Protein AF-A0A414BHZ6-F1 (afdb_monomer_lite)

Secondary structure (DSSP, 8-state):
-HHHHHHHHTTSTTHHHHHTS-HHHHHHHHHHHHHHHHHS--------HHHHHHHHHSPPPSSS--HHHHHHHHHHH----PPPPP--

Radius of gyration: 31.5 Å; chains: 1; bounding box: 58×47×75 Å

Sequence (88 aa):
MVALSNRLASKVPHWHELEKLSKEDKIEVIALLSMSITNAEEIKAPADRTTEMIERCCGSWVGEQSAEDIIANINESKKSKSEPVKFG

pLDDT: mean 77.42, std 12.93, range [52.25, 97.12]

Structure (mmCIF, N/CA/C/O backbone):
data_AF-A0A414BHZ6-F1
#
_entry.id   AF-A0A414BHZ6-F1
#
loop_
_atom_site.group_PDB
_atom_site.id
_atom_site.type_symbol
_atom_site.label_atom_id
_atom_site.label_alt_id
_atom_site.label_comp_id
_atom_site.label_asym_id
_atom_site.label_entity_id
_atom_site.label_seq_id
_atom_site.pdbx_PDB_ins_code
_atom_site.Cartn_x
_atom_site.Cartn_y
_atom_site.Cartn_z
_atom_site.occupancy
_atom_site.B_iso_or_equiv
_atom_site.auth_seq_id
_atom_site.auth_comp_id
_atom_site.auth_asym_id
_atom_site.auth_atom_id
_atom_site.pdbx_PDB_model_num
ATOM 1 N N . MET A 1 1 ? -13.435 17.406 18.982 1.00 63.25 1 MET A N 1
ATOM 2 C CA . MET A 1 1 ? -13.653 15.940 18.922 1.00 63.25 1 MET A CA 1
ATOM 3 C C . MET A 1 1 ? -14.756 15.551 17.943 1.00 63.25 1 MET A C 1
ATOM 5 O O . MET A 1 1 ? -14.457 14.822 17.010 1.00 63.25 1 MET A O 1
ATOM 9 N N . VAL A 1 2 ? -15.978 16.084 18.071 1.00 72.50 2 VAL A N 1
ATOM 10 C CA . VAL A 1 2 ? -17.133 15.730 17.210 1.00 72.50 2 VAL A CA 1
ATOM 11 C C . VAL A 1 2 ? -16.854 15.899 15.708 1.00 72.50 2 VAL A C 1
ATOM 13 O O . VAL A 1 2 ? -17.100 14.987 14.927 1.00 72.50 2 VAL A O 1
ATOM 16 N N . ALA A 1 3 ? -16.241 17.015 15.301 1.00 78.44 3 ALA A N 1
ATOM 17 C CA . ALA A 1 3 ? -15.901 17.257 13.895 1.00 78.44 3 ALA A CA 1
ATOM 18 C C . ALA A 1 3 ? -14.912 16.229 13.307 1.00 78.44 3 ALA A C 1
ATOM 20 O O . ALA A 1 3 ? -14.960 15.938 12.115 1.00 78.44 3 ALA A O 1
ATOM 21 N N . LEU A 1 4 ? -14.020 15.672 14.133 1.00 79.06 4 LEU A N 1
ATOM 22 C CA . LEU A 1 4 ? -13.046 14.669 13.699 1.00 79.06 4 LEU A CA 1
ATOM 23 C C . LEU A 1 4 ? -13.707 13.290 13.562 1.00 79.06 4 LEU A C 1
ATOM 25 O O . LEU A 1 4 ? -13.500 12.619 12.556 1.00 79.06 4 LEU A O 1
ATOM 29 N N . SER A 1 5 ? -14.559 12.920 14.526 1.00 81.69 5 SER A N 1
ATOM 30 C CA . SER A 1 5 ? -15.333 11.670 14.482 1.00 81.69 5 SER A CA 1
ATOM 31 C C . SER A 1 5 ? -16.275 11.643 13.270 1.00 81.69 5 SER A C 1
ATOM 33 O O . SER A 1 5 ? -16.275 10.677 12.515 1.00 81.69 5 SER A O 1
ATOM 35 N N . ASN A 1 6 ? -16.962 12.754 12.969 1.00 85.81 6 ASN A N 1
ATOM 36 C CA . ASN A 1 6 ? -17.828 12.860 11.785 1.00 85.81 6 ASN A CA 1
ATOM 37 C C . ASN A 1 6 ? -17.060 12.698 10.463 1.00 85.81 6 ASN A C 1
ATOM 39 O O . ASN A 1 6 ? -17.545 12.064 9.526 1.00 85.81 6 ASN A O 1
ATOM 43 N N . ARG A 1 7 ? -15.844 13.25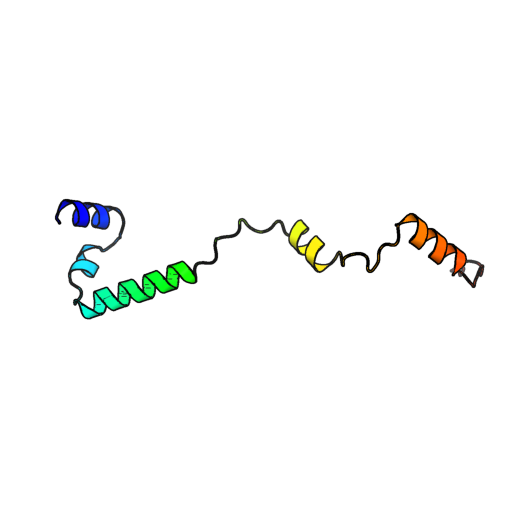3 10.374 1.00 88.31 7 ARG A N 1
ATOM 44 C CA . ARG A 1 7 ? -14.984 13.077 9.193 1.00 88.31 7 ARG A CA 1
ATOM 45 C C . ARG A 1 7 ? -14.582 11.616 9.010 1.00 88.31 7 ARG A C 1
ATOM 47 O O . ARG A 1 7 ? -14.632 11.127 7.884 1.00 88.31 7 ARG A O 1
ATOM 54 N N . LEU A 1 8 ? -14.217 10.929 10.088 1.00 85.56 8 LEU A N 1
ATOM 55 C CA . LEU A 1 8 ? -13.815 9.522 10.045 1.00 85.56 8 LEU A CA 1
ATOM 56 C C . LEU A 1 8 ? -15.000 8.609 9.710 1.00 85.56 8 LEU A C 1
ATOM 58 O O . LEU A 1 8 ? -14.871 7.775 8.820 1.00 85.56 8 LEU A O 1
ATOM 62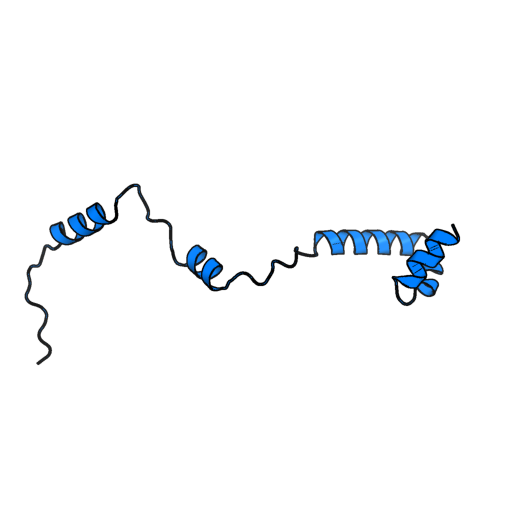 N N . ALA A 1 9 ? -16.177 8.865 10.283 1.00 87.44 9 ALA A N 1
ATOM 63 C CA . ALA A 1 9 ? -17.412 8.156 9.945 1.00 87.44 9 ALA A CA 1
ATOM 64 C C . ALA A 1 9 ? -17.777 8.247 8.452 1.00 87.44 9 ALA A C 1
ATOM 66 O O . ALA A 1 9 ? -18.301 7.294 7.885 1.00 87.44 9 ALA A O 1
ATOM 67 N N . SER A 1 10 ? -17.465 9.368 7.789 1.00 92.69 10 SER A N 1
ATOM 68 C CA . SER A 1 10 ? -17.722 9.539 6.348 1.00 92.69 10 SER A CA 1
ATOM 69 C C . SER A 1 10 ? -16.743 8.797 5.426 1.00 92.69 10 SER A C 1
ATOM 71 O O . SER A 1 10 ? -16.989 8.696 4.225 1.00 92.69 10 SER A O 1
ATOM 73 N N . LYS A 1 11 ? -15.604 8.335 5.956 1.00 90.62 11 LYS A N 1
ATOM 74 C CA . LYS A 1 11 ? -14.495 7.757 5.175 1.00 90.62 11 LYS A CA 1
ATOM 75 C C . LYS A 1 11 ? -14.217 6.299 5.508 1.00 90.62 11 LYS A C 1
ATOM 77 O O . LYS A 1 11 ? -13.692 5.586 4.661 1.00 90.62 11 LYS A O 1
ATOM 82 N N . VAL A 1 12 ? -14.549 5.875 6.722 1.00 88.38 12 VAL A N 1
ATOM 83 C CA . VAL A 1 12 ? -14.263 4.542 7.239 1.00 88.38 12 VAL A CA 1
ATOM 84 C C . VAL A 1 12 ? -15.594 3.825 7.458 1.00 88.38 12 VAL A C 1
ATOM 86 O O . VAL A 1 12 ? -16.344 4.201 8.366 1.00 88.38 12 VAL A O 1
ATOM 89 N N . PRO A 1 13 ? -15.919 2.809 6.640 1.00 90.56 13 PRO A N 1
ATOM 90 C CA . PRO A 1 13 ? -17.045 1.927 6.912 1.00 90.56 13 PRO A CA 1
ATOM 91 C C . PRO A 1 13 ? -16.954 1.376 8.338 1.00 90.56 13 PRO A C 1
ATOM 93 O O . PRO A 1 13 ? -15.859 1.113 8.828 1.00 90.56 13 PRO A O 1
ATOM 96 N N . HIS A 1 14 ? -18.093 1.207 9.009 1.00 89.12 14 HIS A N 1
ATOM 97 C CA . HIS A 1 14 ? -18.141 0.649 10.367 1.00 89.12 14 HIS A CA 1
ATOM 98 C C . HIS A 1 14 ? -17.352 1.448 11.430 1.00 89.12 14 HIS A C 1
ATOM 100 O O . HIS A 1 14 ? -16.985 0.905 12.468 1.00 89.12 14 HIS A O 1
ATOM 106 N N . TRP A 1 15 ? -17.132 2.759 11.237 1.00 89.56 15 TRP A N 1
ATOM 107 C CA . TRP A 1 15 ? -16.421 3.625 12.199 1.00 89.56 15 TRP A CA 1
ATOM 108 C C . TRP A 1 15 ? -16.905 3.486 13.655 1.00 89.56 15 TRP A C 1
ATOM 110 O O . TRP A 1 15 ? -16.099 3.456 14.582 1.00 89.56 15 TRP A O 1
ATOM 120 N N . HIS A 1 16 ? -18.215 3.341 13.866 1.00 87.62 16 HIS A N 1
ATOM 121 C CA . HIS A 1 16 ? -18.794 3.173 15.204 1.00 87.62 16 HIS A CA 1
ATOM 122 C C . HIS A 1 16 ? -18.392 1.866 15.903 1.00 87.62 16 HIS A C 1
ATOM 124 O O . HIS A 1 16 ? -18.501 1.774 17.123 1.00 87.62 16 HIS A O 1
ATOM 130 N N . GLU A 1 17 ? -17.951 0.849 15.165 1.00 90.56 17 GLU A N 1
ATOM 131 C CA . GLU A 1 17 ? -17.410 -0.389 15.734 1.00 90.56 17 GLU A CA 1
ATOM 132 C C . GLU A 1 17 ? -15.969 -0.162 16.208 1.00 90.56 17 GLU A C 1
ATOM 134 O O . GLU A 1 17 ? -15.636 -0.503 17.341 1.00 90.56 17 GLU A O 1
ATOM 139 N N . LEU A 1 18 ? -15.156 0.541 15.410 1.00 89.31 18 LEU A N 1
ATOM 140 C CA . LEU A 1 18 ? -13.798 0.958 15.785 1.00 89.31 18 LEU A CA 1
ATOM 141 C C . LEU A 1 18 ? -13.793 1.905 16.996 1.00 89.31 18 LEU A C 1
ATOM 143 O O . LEU A 1 18 ? -12.901 1.848 17.842 1.00 89.31 18 LEU A O 1
ATOM 147 N N . GLU A 1 19 ? -14.806 2.765 17.120 1.00 89.75 19 GLU A N 1
ATOM 148 C CA . GLU A 1 19 ? -14.950 3.682 18.255 1.00 89.75 19 GLU A CA 1
ATOM 149 C C . GLU A 1 19 ? -15.187 2.939 19.582 1.00 89.75 19 GLU A C 1
ATOM 151 O O . GLU A 1 19 ? -14.731 3.406 20.629 1.00 89.75 19 GLU A O 1
ATOM 156 N N . LYS A 1 20 ? -15.824 1.761 19.540 1.00 93.81 20 LYS A N 1
ATOM 157 C CA . LYS A 1 20 ? -16.125 0.926 20.717 1.00 93.81 20 LYS A CA 1
ATOM 158 C C . LYS A 1 20 ? -14.955 0.062 21.186 1.00 93.81 20 LYS A C 1
ATOM 160 O O . LYS A 1 20 ? -15.038 -0.502 22.273 1.00 93.81 20 LYS A O 1
ATOM 165 N N . LEU A 1 21 ? -13.887 -0.041 20.396 1.00 94.50 21 LEU A N 1
ATOM 166 C CA . LEU A 1 21 ? -12.699 -0.809 20.759 1.00 94.50 21 LEU A CA 1
ATOM 167 C C . LEU A 1 21 ? -12.028 -0.274 22.031 1.00 94.50 21 LEU A C 1
ATOM 169 O O . LEU A 1 21 ? -12.093 0.929 22.337 1.00 94.50 21 LEU A O 1
ATOM 173 N N . SER A 1 22 ? -11.341 -1.177 22.735 1.00 97.12 22 SER A N 1
ATOM 174 C CA . SER A 1 22 ? -10.492 -0.824 23.872 1.00 97.12 22 SER A CA 1
ATOM 175 C C . SER A 1 22 ? -9.343 0.094 23.435 1.00 97.12 22 SER A C 1
ATOM 177 O O . SER A 1 22 ? -9.082 0.297 22.244 1.00 97.12 22 SER A O 1
ATOM 179 N N . LYS A 1 23 ? -8.656 0.709 24.401 1.00 94.94 23 LYS A N 1
ATOM 180 C CA . LYS A 1 23 ? -7.509 1.570 24.089 1.00 94.94 23 LYS A CA 1
ATOM 181 C C . LYS A 1 23 ? -6.376 0.747 23.473 1.00 94.94 23 LYS A C 1
ATOM 183 O O . LYS A 1 23 ? -5.727 1.217 22.543 1.00 94.94 23 LYS A O 1
ATOM 188 N N . GLU A 1 24 ? -6.176 -0.459 23.982 1.00 96.56 24 GLU A N 1
ATOM 189 C CA . GLU A 1 24 ? -5.162 -1.417 23.563 1.00 96.56 24 GLU A CA 1
ATOM 190 C C . GLU A 1 24 ? -5.406 -1.864 22.116 1.00 96.56 24 GLU A C 1
ATOM 192 O O . GLU A 1 24 ? -4.521 -1.696 21.278 1.00 96.56 24 GLU A O 1
ATOM 197 N N . ASP A 1 25 ? -6.631 -2.278 21.784 1.00 96.00 25 ASP A N 1
ATOM 198 C CA . ASP A 1 25 ? -6.986 -2.690 20.416 1.00 96.00 25 ASP A CA 1
ATOM 199 C C . ASP A 1 25 ? -6.845 -1.527 19.423 1.00 96.00 25 ASP A C 1
ATOM 201 O O . ASP A 1 25 ? -6.393 -1.702 18.294 1.00 96.00 25 ASP A O 1
ATOM 205 N N . LYS A 1 26 ? -7.190 -0.297 19.834 1.00 94.25 26 LYS A N 1
ATOM 206 C CA . LYS A 1 26 ? -6.996 0.897 18.992 1.00 94.25 26 LYS A CA 1
ATOM 207 C C . LYS A 1 26 ? -5.521 1.148 18.690 1.00 94.25 26 LYS A C 1
ATOM 209 O O . LYS A 1 26 ? -5.199 1.561 17.578 1.00 94.25 26 LYS A O 1
ATOM 214 N N . ILE A 1 27 ? -4.631 0.916 19.656 1.00 96.12 27 ILE A N 1
ATOM 215 C CA . ILE A 1 27 ? -3.181 1.041 19.459 1.00 96.12 27 ILE A CA 1
ATOM 216 C C . ILE A 1 27 ? -2.682 -0.047 18.502 1.00 96.12 27 ILE A C 1
ATOM 218 O O . ILE A 1 27 ? -1.907 0.258 17.596 1.00 96.12 27 ILE A O 1
ATOM 222 N N . GLU A 1 28 ? -3.157 -1.283 18.653 1.00 96.44 28 GLU A N 1
ATOM 223 C CA . GLU A 1 28 ? -2.807 -2.389 17.758 1.00 96.44 28 GLU A CA 1
ATOM 224 C C . GLU A 1 28 ? -3.264 -2.122 16.318 1.00 96.44 28 GLU A C 1
ATOM 226 O O . GLU A 1 28 ? -2.469 -2.236 15.385 1.00 96.44 28 GLU A O 1
ATOM 231 N N . VAL A 1 29 ? -4.499 -1.649 16.126 1.00 93.75 29 VAL A N 1
ATOM 232 C CA . VAL A 1 29 ? -5.017 -1.249 14.809 1.00 93.75 29 VAL A CA 1
ATOM 233 C C . VAL A 1 29 ? -4.156 -0.148 14.183 1.00 93.75 29 VAL A C 1
ATOM 235 O O . VAL A 1 29 ? -3.849 -0.219 12.994 1.00 93.75 29 VAL A O 1
ATOM 238 N N . ILE A 1 30 ? -3.713 0.849 14.957 1.00 93.94 30 ILE A N 1
ATOM 239 C CA . ILE A 1 30 ? -2.803 1.896 14.460 1.00 93.94 30 ILE A CA 1
ATOM 240 C C . ILE A 1 30 ? -1.465 1.298 14.008 1.00 93.94 30 ILE A C 1
ATOM 242 O O . ILE A 1 30 ? -0.963 1.672 12.944 1.00 93.94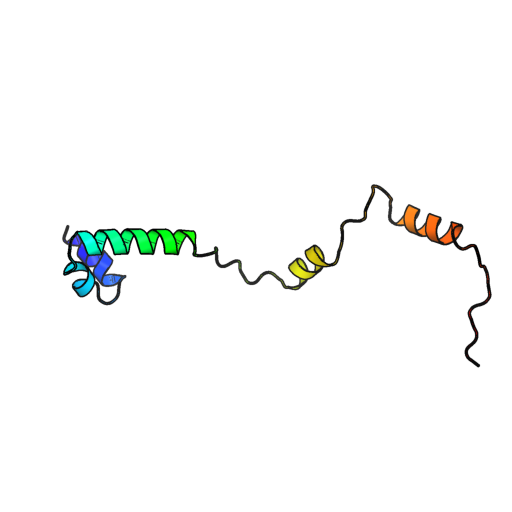 30 ILE A O 1
ATOM 246 N N . ALA A 1 31 ? -0.888 0.375 14.781 1.00 95.00 31 ALA A N 1
ATOM 247 C CA . ALA A 1 31 ? 0.374 -0.275 14.435 1.00 95.00 31 ALA A CA 1
ATOM 248 C C . ALA A 1 31 ? 0.242 -1.101 13.148 1.00 95.00 31 ALA A C 1
ATOM 250 O O . ALA A 1 31 ? 1.037 -0.930 12.223 1.00 95.00 31 ALA A O 1
ATOM 251 N N . LEU A 1 32 ? -0.809 -1.917 13.048 1.00 93.75 32 LEU A N 1
ATOM 252 C CA . LEU A 1 32 ? -1.092 -2.741 11.873 1.00 93.75 32 LEU A CA 1
ATOM 253 C C . LEU A 1 32 ? -1.346 -1.890 10.624 1.00 93.75 32 LEU A C 1
ATOM 255 O O . LEU A 1 32 ? -0.799 -2.184 9.564 1.00 93.75 32 LEU A O 1
ATOM 259 N N . LEU A 1 33 ? -2.114 -0.801 10.741 1.00 91.19 33 LEU A N 1
ATOM 260 C CA . LEU A 1 33 ? -2.327 0.140 9.637 1.00 91.19 33 LEU A CA 1
ATOM 261 C C . LEU A 1 33 ? -1.024 0.825 9.215 1.00 91.19 33 LEU A C 1
ATOM 263 O O . LEU A 1 33 ? -0.770 0.960 8.022 1.00 91.19 33 LEU A O 1
ATOM 267 N N . SER A 1 34 ? -0.177 1.216 10.170 1.00 92.12 34 SER A N 1
ATOM 268 C CA . SER A 1 34 ? 1.124 1.830 9.873 1.00 92.12 34 SER A CA 1
ATOM 269 C C . SER A 1 34 ? 2.028 0.861 9.111 1.00 92.12 34 SER A C 1
ATOM 271 O O . SER A 1 34 ? 2.602 1.233 8.091 1.00 92.12 34 SER A O 1
ATOM 273 N N . MET A 1 35 ? 2.084 -0.402 9.547 1.00 88.00 35 MET A N 1
ATOM 274 C CA . MET A 1 35 ? 2.810 -1.463 8.843 1.00 88.00 35 MET A CA 1
ATOM 275 C C . MET A 1 35 ? 2.215 -1.745 7.460 1.00 88.00 35 MET A C 1
ATOM 277 O O . MET A 1 35 ? 2.941 -1.974 6.497 1.00 88.00 35 MET A O 1
ATOM 281 N N . SER A 1 36 ? 0.888 -1.710 7.334 1.00 86.56 36 SER A N 1
ATOM 282 C CA . SER A 1 36 ? 0.219 -1.884 6.046 1.00 86.56 36 SER A CA 1
ATOM 283 C C . SER A 1 36 ? 0.543 -0.755 5.073 1.00 86.56 36 SER A C 1
ATOM 285 O O . SER A 1 36 ? 0.598 -1.017 3.881 1.00 86.56 36 SER A O 1
ATOM 287 N N . ILE A 1 37 ? 0.755 0.477 5.546 1.00 87.12 37 ILE A N 1
ATOM 288 C CA . ILE A 1 37 ? 1.165 1.604 4.697 1.00 87.12 37 ILE A CA 1
ATOM 289 C C . ILE A 1 37 ? 2.619 1.437 4.251 1.00 87.12 37 ILE A C 1
ATOM 291 O O . ILE A 1 37 ? 2.923 1.687 3.093 1.00 87.12 37 ILE A O 1
ATOM 295 N N . THR A 1 38 ? 3.514 0.981 5.132 1.00 78.25 38 THR A N 1
ATOM 296 C CA . THR A 1 38 ? 4.917 0.733 4.754 1.00 78.25 38 THR A CA 1
ATOM 297 C C . THR A 1 38 ? 5.076 -0.459 3.814 1.00 78.25 38 THR A C 1
ATOM 299 O O . THR A 1 38 ? 6.003 -0.479 3.012 1.00 78.25 38 THR A O 1
ATOM 302 N N . ASN A 1 39 ? 4.178 -1.443 3.912 1.00 72.69 39 ASN A N 1
ATOM 303 C CA . ASN A 1 39 ? 4.162 -2.638 3.065 1.00 72.69 39 ASN A CA 1
ATOM 304 C C . ASN A 1 39 ? 3.269 -2.486 1.831 1.00 72.69 39 ASN A C 1
ATOM 306 O O . ASN A 1 39 ? 3.265 -3.364 0.970 1.00 72.69 39 ASN A O 1
ATOM 310 N N . ALA A 1 40 ? 2.491 -1.406 1.750 1.00 72.06 40 ALA A N 1
ATOM 311 C CA . ALA A 1 40 ? 1.850 -1.015 0.5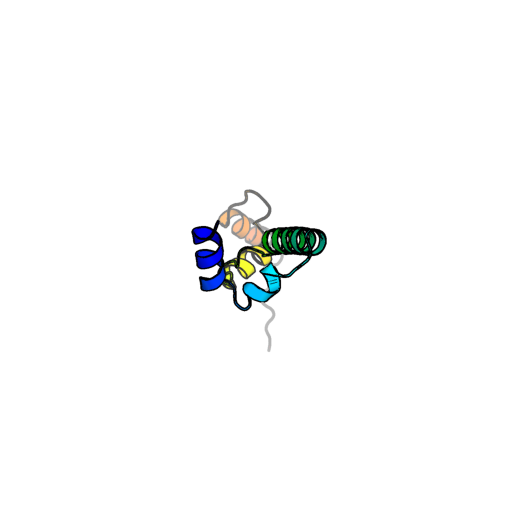15 1.00 72.06 40 ALA A CA 1
ATOM 312 C C . ALA A 1 40 ? 2.973 -0.544 -0.403 1.00 72.06 40 ALA A C 1
ATOM 314 O O . ALA A 1 40 ? 3.371 0.620 -0.366 1.00 72.06 40 ALA A O 1
ATOM 315 N N . GLU A 1 41 ? 3.525 -1.475 -1.186 1.00 63.97 41 GLU A N 1
ATOM 316 C CA . GLU A 1 41 ? 4.308 -1.117 -2.359 1.00 63.97 41 GLU A CA 1
ATOM 317 C C . GLU A 1 41 ? 3.525 -0.018 -3.075 1.00 63.97 41 GLU A C 1
ATOM 319 O O . GLU A 1 41 ? 2.319 -0.174 -3.315 1.00 63.97 41 GLU A O 1
ATOM 324 N N . GLU A 1 42 ? 4.177 1.119 -3.356 1.00 60.03 42 GLU A N 1
ATOM 325 C CA . GLU A 1 42 ? 3.625 2.068 -4.314 1.00 60.03 42 GLU A CA 1
ATOM 326 C C . GLU A 1 42 ? 3.144 1.223 -5.481 1.00 60.03 42 GLU A C 1
ATOM 328 O O . GLU A 1 42 ? 3.930 0.440 -6.024 1.00 60.03 42 GLU A O 1
ATOM 333 N N . ILE A 1 43 ? 1.851 1.307 -5.803 1.00 54.56 43 ILE A N 1
ATOM 334 C CA . ILE A 1 43 ? 1.313 0.667 -6.993 1.00 54.56 43 ILE A CA 1
ATOM 335 C C . ILE A 1 43 ? 2.076 1.323 -8.138 1.00 54.56 43 ILE A C 1
ATOM 337 O O . ILE A 1 43 ? 1.683 2.375 -8.642 1.00 54.56 43 ILE A O 1
ATOM 341 N N . LYS A 1 44 ? 3.220 0.743 -8.506 1.00 54.03 44 LYS A N 1
ATOM 342 C CA . LYS A 1 44 ? 3.932 1.102 -9.710 1.00 54.03 44 LYS A CA 1
ATOM 343 C C . LYS A 1 44 ? 2.897 0.842 -10.783 1.00 54.03 44 LYS A C 1
ATOM 345 O O . LYS A 1 44 ? 2.410 -0.285 -10.907 1.00 54.03 44 LYS A O 1
ATOM 350 N N . ALA A 1 45 ? 2.496 1.905 -11.486 1.00 56.56 45 ALA A N 1
ATOM 351 C CA . ALA A 1 45 ? 1.738 1.765 -12.720 1.00 56.56 45 ALA A CA 1
ATOM 352 C C . ALA A 1 45 ? 2.365 0.590 -13.478 1.00 56.56 45 ALA A C 1
ATOM 354 O O . ALA A 1 45 ? 3.601 0.549 -13.508 1.00 56.56 45 ALA A O 1
ATOM 355 N N . PRO A 1 46 ? 1.565 -0.390 -13.946 1.00 52.25 46 PRO A N 1
ATOM 356 C CA . PRO A 1 46 ? 2.077 -1.666 -14.429 1.00 52.25 46 PRO A CA 1
ATOM 357 C C . PRO A 1 46 ? 3.271 -1.373 -15.319 1.00 52.25 46 PRO A C 1
ATOM 359 O O . PRO A 1 46 ? 3.111 -0.687 -16.331 1.00 52.25 46 PRO A O 1
ATOM 362 N N . ALA A 1 47 ? 4.463 -1.761 -14.849 1.00 58.56 47 ALA A N 1
ATOM 363 C CA . ALA A 1 47 ? 5.693 -1.442 -15.545 1.00 58.56 47 ALA A CA 1
ATOM 364 C C . ALA A 1 47 ? 5.497 -1.923 -16.979 1.00 58.56 47 ALA A C 1
ATOM 366 O O . ALA A 1 47 ? 5.042 -3.054 -17.184 1.00 58.56 47 ALA A O 1
ATOM 367 N N . ASP A 1 48 ? 5.729 -1.041 -17.954 1.00 69.12 48 ASP A N 1
ATOM 368 C CA . ASP A 1 48 ? 5.716 -1.441 -19.351 1.00 69.12 48 ASP A CA 1
ATOM 369 C C . ASP A 1 48 ? 6.625 -2.667 -19.444 1.00 69.12 48 ASP A C 1
ATOM 371 O O . ASP A 1 48 ? 7.826 -2.589 -19.173 1.00 69.12 48 ASP A O 1
ATOM 375 N N . ARG A 1 49 ? 6.024 -3.827 -19.731 1.00 68.69 49 ARG A N 1
ATOM 376 C CA . ARG A 1 49 ? 6.733 -5.109 -19.788 1.00 68.69 49 ARG A CA 1
ATOM 377 C C . ARG A 1 49 ? 7.904 -5.035 -20.765 1.00 68.69 49 ARG A C 1
ATOM 379 O O . ARG A 1 49 ? 8.858 -5.792 -20.623 1.00 68.69 49 ARG A O 1
ATOM 386 N N . THR A 1 50 ? 7.841 -4.109 -21.722 1.00 65.88 50 THR A N 1
ATOM 387 C CA . THR A 1 50 ? 8.929 -3.773 -22.637 1.00 65.88 50 THR A CA 1
ATOM 388 C C . THR A 1 50 ? 10.13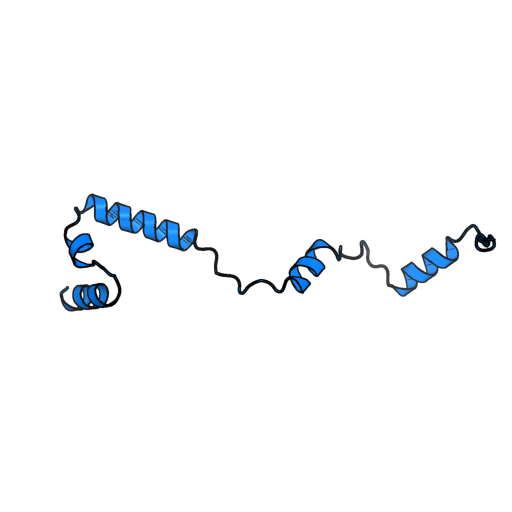8 -3.224 -21.884 1.00 65.88 50 THR A C 1
ATOM 390 O O . THR A 1 50 ? 11.243 -3.710 -22.092 1.00 65.88 50 THR A O 1
ATOM 393 N N . THR A 1 51 ? 9.947 -2.274 -20.969 1.00 66.44 51 THR A N 1
ATOM 394 C CA . THR A 1 51 ? 11.021 -1.680 -20.159 1.00 66.44 51 THR A CA 1
ATOM 395 C C . THR A 1 51 ? 11.646 -2.709 -19.220 1.00 66.44 51 THR A C 1
ATOM 397 O O . THR A 1 51 ? 12.866 -2.815 -19.153 1.00 66.44 51 THR A O 1
ATOM 400 N N . GLU A 1 52 ? 10.826 -3.541 -18.571 1.00 67.94 52 GLU A N 1
ATOM 401 C CA . GLU A 1 52 ? 11.303 -4.630 -17.702 1.00 67.94 52 GLU A CA 1
ATOM 402 C C . GLU A 1 52 ? 12.094 -5.691 -18.493 1.00 67.94 52 GLU A C 1
ATOM 404 O O . GLU A 1 52 ? 13.113 -6.200 -18.023 1.00 67.94 52 GLU A O 1
ATOM 409 N N . MET A 1 53 ? 11.651 -6.017 -19.713 1.00 70.25 53 MET A N 1
ATOM 410 C CA . MET A 1 53 ? 12.367 -6.923 -20.613 1.00 70.25 53 MET A CA 1
ATOM 411 C C . MET A 1 53 ? 13.690 -6.316 -21.092 1.00 70.25 53 MET A C 1
ATOM 413 O O . MET A 1 53 ? 14.693 -7.023 -21.124 1.00 70.25 53 MET A O 1
ATOM 417 N N . ILE A 1 54 ? 13.716 -5.027 -21.443 1.00 67.94 54 ILE A N 1
ATOM 418 C CA . ILE A 1 54 ? 14.943 -4.330 -21.852 1.00 67.94 54 ILE A CA 1
ATOM 419 C C . ILE A 1 54 ? 15.954 -4.346 -20.704 1.00 67.94 54 ILE A C 1
ATOM 421 O O . ILE A 1 54 ? 17.084 -4.765 -20.912 1.00 67.94 54 ILE A O 1
ATOM 425 N N . GLU A 1 55 ? 15.560 -3.997 -19.480 1.00 66.12 55 GLU A N 1
ATOM 426 C CA . GLU A 1 55 ? 16.479 -4.019 -18.332 1.00 66.12 55 GLU A CA 1
ATOM 427 C C . GLU A 1 55 ? 17.002 -5.426 -18.002 1.00 66.12 55 GLU A C 1
ATOM 429 O O . GLU A 1 55 ? 18.163 -5.585 -17.627 1.00 66.12 55 GLU A O 1
ATOM 434 N N . ARG A 1 56 ? 16.167 -6.466 -18.142 1.00 65.75 56 ARG A N 1
ATOM 435 C CA . ARG A 1 56 ? 16.562 -7.853 -17.835 1.00 65.75 56 ARG A CA 1
ATOM 436 C C . ARG A 1 56 ? 17.374 -8.530 -18.932 1.00 65.75 56 ARG A C 1
ATOM 438 O O . ARG A 1 56 ? 18.198 -9.389 -18.624 1.00 65.75 56 ARG A O 1
ATOM 445 N N . CYS A 1 57 ? 17.088 -8.228 -20.195 1.00 62.28 57 CYS A N 1
ATOM 446 C CA . CYS A 1 57 ? 17.607 -8.980 -21.339 1.00 62.28 57 CYS A CA 1
ATOM 447 C C . CYS A 1 57 ? 18.591 -8.178 -22.193 1.00 62.28 57 CYS A C 1
ATOM 449 O O . CYS A 1 57 ? 19.428 -8.784 -22.861 1.00 62.28 57 CYS A O 1
ATOM 451 N N . CYS A 1 58 ? 18.548 -6.845 -22.162 1.00 59.84 58 CYS A N 1
ATOM 452 C CA . CYS A 1 58 ? 19.614 -6.019 -22.714 1.00 59.84 58 CYS A CA 1
ATOM 453 C C . CYS A 1 58 ? 20.669 -5.834 -21.625 1.00 59.84 58 CYS A C 1
ATOM 455 O O . CYS A 1 58 ? 20.712 -4.816 -20.941 1.00 59.84 58 CYS A O 1
ATOM 457 N N . GLY A 1 59 ? 21.523 -6.846 -21.449 1.00 55.41 59 GLY A N 1
ATOM 458 C CA . GLY A 1 59 ? 22.753 -6.657 -20.688 1.00 55.41 59 GLY A CA 1
ATOM 459 C C . GLY A 1 59 ? 23.485 -5.425 -21.225 1.00 55.41 59 GLY A C 1
ATOM 460 O O . GLY A 1 59 ? 23.617 -5.277 -22.442 1.00 55.41 59 GLY A O 1
ATOM 461 N N . SER A 1 60 ? 23.923 -4.528 -20.336 1.00 59.06 60 SER A N 1
ATOM 462 C CA . SER A 1 60 ? 24.836 -3.449 -20.716 1.00 59.06 60 SER A CA 1
ATOM 463 C C . SER A 1 60 ? 25.980 -4.052 -21.516 1.00 59.06 60 SER A C 1
ATOM 465 O O . SER A 1 60 ? 26.587 -5.030 -21.071 1.00 59.06 60 SER A O 1
ATOM 467 N N . TRP A 1 61 ? 26.262 -3.482 -22.688 1.00 61.16 61 TRP A N 1
ATOM 468 C CA . TRP A 1 61 ? 27.468 -3.801 -23.440 1.00 61.16 61 TRP A CA 1
ATOM 469 C C . TRP A 1 61 ? 28.649 -3.760 -22.468 1.00 61.16 61 TRP A C 1
ATOM 471 O O . TRP A 1 61 ? 28.898 -2.749 -21.810 1.00 61.16 61 TRP A O 1
ATOM 481 N N . VAL A 1 62 ? 29.305 -4.904 -22.280 1.00 61.66 62 VAL A N 1
ATOM 482 C CA . VAL A 1 62 ? 30.436 -5.003 -21.362 1.00 61.66 62 VAL A CA 1
ATOM 483 C C . VAL A 1 62 ? 31.622 -4.336 -22.052 1.00 61.66 62 VAL A C 1
ATOM 485 O O . VAL A 1 62 ? 32.242 -4.932 -22.927 1.00 61.66 62 VAL A O 1
ATOM 488 N N . GLY A 1 63 ? 31.920 -3.097 -21.659 1.00 65.06 63 GLY A N 1
ATOM 489 C CA . GLY A 1 63 ? 33.091 -2.342 -22.114 1.00 65.06 63 GLY A CA 1
ATOM 490 C C . GLY A 1 63 ? 32.760 -1.093 -22.936 1.00 65.06 63 GLY A C 1
ATOM 491 O O . GLY A 1 63 ? 31.646 -0.913 -23.411 1.00 65.06 63 GLY A O 1
ATOM 492 N N . GLU A 1 64 ? 33.756 -0.223 -23.107 1.00 75.19 64 GLU A N 1
ATOM 493 C CA . GLU A 1 64 ? 33.657 1.060 -23.832 1.00 75.19 64 GLU A CA 1
ATOM 494 C C . GLU A 1 64 ? 33.716 0.906 -25.366 1.00 75.19 64 GLU A C 1
ATOM 496 O O . GLU A 1 64 ? 33.942 1.876 -26.086 1.00 75.19 64 GLU A O 1
ATOM 501 N N . GLN A 1 65 ? 33.568 -0.316 -25.882 1.00 75.19 65 GLN A N 1
ATOM 502 C CA . GLN A 1 65 ? 33.708 -0.586 -27.311 1.00 75.19 65 GLN A CA 1
ATOM 503 C C . GLN A 1 65 ? 32.510 -0.033 -28.077 1.00 75.19 65 GLN A C 1
ATOM 505 O O . GLN A 1 65 ? 31.358 -0.278 -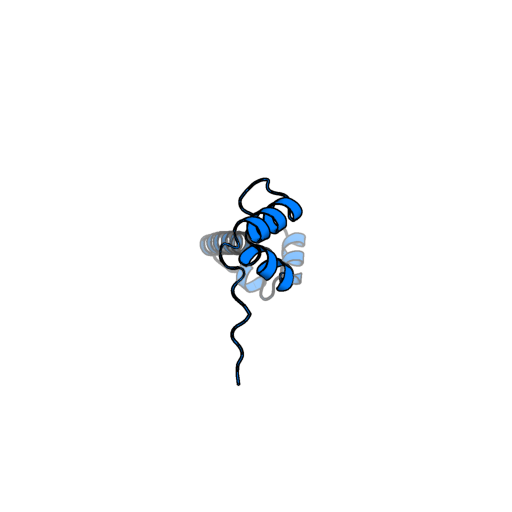27.712 1.00 75.19 65 GLN A O 1
ATOM 510 N N . SER A 1 66 ? 32.782 0.687 -29.164 1.00 80.81 66 SER A N 1
ATOM 511 C CA . SER A 1 66 ? 31.726 1.128 -30.070 1.00 80.81 66 SER A CA 1
ATOM 512 C C . SER A 1 66 ? 31.122 -0.064 -30.821 1.00 80.81 66 SER A C 1
ATOM 514 O O . SER A 1 66 ? 31.742 -1.127 -30.952 1.00 80.81 66 SER A O 1
ATOM 516 N N . ALA A 1 67 ? 29.903 0.099 -31.341 1.00 77.62 67 ALA A N 1
ATOM 517 C CA . ALA A 1 67 ? 29.274 -0.929 -32.170 1.00 77.62 67 ALA A CA 1
ATOM 518 C C . ALA A 1 67 ? 30.135 -1.242 -33.408 1.00 77.62 67 ALA A C 1
ATOM 520 O O . ALA A 1 67 ? 30.244 -2.394 -33.831 1.00 77.62 67 ALA A O 1
ATOM 521 N N . GLU A 1 68 ? 30.790 -0.218 -33.948 1.00 84.38 68 GLU A N 1
ATOM 522 C CA . GLU A 1 68 ? 31.711 -0.285 -35.072 1.00 84.38 68 GLU A CA 1
ATOM 523 C C . GLU A 1 68 ? 32.937 -1.150 -34.746 1.00 84.38 68 GLU A C 1
ATOM 525 O O . GLU A 1 68 ? 33.288 -2.027 -35.539 1.00 84.38 68 GLU A O 1
ATOM 530 N N . ASP A 1 69 ? 33.534 -0.976 -33.562 1.00 82.75 69 ASP A N 1
ATOM 531 C CA . ASP A 1 69 ? 34.700 -1.754 -33.115 1.00 82.75 69 ASP A CA 1
ATOM 532 C C . ASP A 1 69 ? 34.360 -3.236 -32.933 1.00 82.75 69 ASP A C 1
ATOM 534 O O . ASP A 1 69 ? 35.145 -4.121 -33.281 1.00 82.75 69 ASP A O 1
ATOM 538 N N . ILE A 1 70 ? 33.162 -3.525 -32.425 1.00 81.19 70 ILE A N 1
ATOM 539 C CA . ILE A 1 70 ? 32.675 -4.897 -32.251 1.00 81.19 70 ILE A CA 1
ATOM 540 C C . ILE A 1 70 ? 32.498 -5.567 -33.617 1.00 81.19 70 ILE A C 1
ATOM 542 O O . ILE A 1 70 ? 32.945 -6.700 -33.819 1.00 81.19 70 ILE A O 1
ATOM 546 N N . ILE A 1 71 ? 31.894 -4.865 -34.580 1.00 82.19 71 ILE A N 1
ATOM 547 C CA . ILE A 1 71 ? 31.712 -5.362 -35.950 1.00 82.19 71 ILE A CA 1
ATOM 548 C C . ILE A 1 71 ? 33.066 -5.590 -36.634 1.00 82.19 71 ILE A C 1
ATOM 550 O O . ILE A 1 71 ? 33.254 -6.620 -37.292 1.00 82.19 71 ILE A O 1
ATOM 554 N N . ALA A 1 72 ? 34.012 -4.661 -36.475 1.00 83.81 72 ALA A N 1
ATOM 555 C CA . ALA A 1 72 ? 35.361 -4.783 -37.018 1.00 83.81 72 ALA A CA 1
ATOM 556 C C . ALA A 1 72 ? 36.081 -6.010 -36.442 1.00 83.81 72 ALA A C 1
ATOM 558 O O . ALA A 1 72 ? 36.526 -6.870 -37.203 1.00 83.81 72 ALA A O 1
ATOM 559 N N . ASN A 1 73 ? 36.078 -6.167 -35.116 1.00 81.81 73 ASN A N 1
ATOM 560 C CA . ASN A 1 73 ? 36.709 -7.295 -34.435 1.00 81.81 73 ASN A CA 1
ATOM 561 C C . ASN A 1 73 ? 36.085 -8.646 -34.830 1.00 81.81 73 ASN A C 1
ATOM 563 O O . ASN A 1 73 ? 36.803 -9.614 -35.076 1.00 81.81 73 ASN A O 1
ATOM 567 N N . ILE A 1 74 ? 34.756 -8.731 -34.964 1.00 80.44 74 ILE A N 1
ATOM 568 C CA . ILE A 1 74 ? 34.085 -9.945 -35.462 1.00 80.44 74 ILE A CA 1
ATOM 569 C C . ILE A 1 74 ? 34.560 -10.277 -36.879 1.00 80.44 74 ILE A C 1
ATOM 571 O O . ILE A 1 74 ? 34.824 -11.440 -37.183 1.00 80.44 74 ILE A O 1
ATOM 575 N N . ASN A 1 75 ? 34.661 -9.278 -37.758 1.00 79.12 75 ASN A N 1
ATOM 576 C CA . ASN A 1 75 ? 35.102 -9.486 -39.134 1.00 79.12 75 ASN A CA 1
ATOM 577 C C . ASN A 1 75 ? 36.581 -9.881 -39.230 1.00 79.12 75 ASN A C 1
ATOM 579 O O . ASN A 1 75 ? 36.911 -10.742 -40.044 1.00 79.12 75 ASN A O 1
ATOM 583 N N . GLU A 1 76 ? 37.445 -9.319 -38.388 1.00 79.62 76 GLU A N 1
ATOM 584 C CA . GLU A 1 76 ? 38.862 -9.689 -38.294 1.00 79.62 76 GLU A CA 1
ATOM 585 C C . GLU A 1 76 ? 39.059 -11.085 -37.687 1.00 79.62 76 GLU A C 1
ATOM 587 O O . GLU A 1 76 ? 39.881 -11.871 -38.158 1.00 79.62 76 GLU A O 1
ATOM 592 N N . SER A 1 77 ? 38.252 -11.432 -36.682 1.00 69.12 77 SER A N 1
ATOM 593 C CA . SER A 1 77 ? 38.306 -12.713 -35.970 1.00 69.12 77 SER A CA 1
ATOM 594 C C . SER A 1 77 ? 37.733 -13.892 -36.765 1.00 69.12 77 SER A C 1
ATOM 596 O O . SER A 1 77 ? 37.878 -15.045 -36.344 1.00 69.12 77 SER A O 1
ATOM 598 N N . LYS A 1 78 ? 37.112 -13.655 -37.931 1.00 71.69 78 LYS A N 1
ATOM 599 C CA . LYS A 1 78 ? 36.681 -14.707 -38.868 1.00 71.69 78 LYS A CA 1
ATOM 600 C C . LYS A 1 78 ? 37.901 -15.433 -39.451 1.00 71.69 78 LYS A C 1
ATOM 602 O O . LYS A 1 78 ? 38.347 -15.161 -40.562 1.00 71.69 78 LYS A O 1
ATOM 607 N N . LYS A 1 79 ? 38.420 -16.422 -38.716 1.00 60.81 79 LYS A N 1
ATOM 608 C CA . LYS A 1 79 ? 39.528 -17.287 -39.164 1.00 60.81 79 LYS A CA 1
ATOM 609 C C . LYS A 1 79 ? 39.152 -18.254 -40.288 1.00 60.81 79 LYS A C 1
ATOM 611 O O . LYS A 1 79 ? 40.040 -18.772 -40.955 1.00 60.81 79 LYS A O 1
ATOM 616 N N . SER A 1 80 ? 37.867 -18.481 -40.543 1.00 60.59 80 SER A N 1
ATOM 617 C CA . SER A 1 80 ? 37.408 -19.336 -41.636 1.00 60.59 80 SER A CA 1
ATOM 618 C C . SER A 1 80 ? 36.579 -18.534 -42.638 1.00 60.59 80 SER A C 1
ATOM 620 O O . SER A 1 80 ? 35.377 -18.347 -42.469 1.00 60.59 80 SER A O 1
ATOM 622 N N . LYS A 1 81 ? 37.209 -18.139 -43.751 1.00 60.06 81 LYS A N 1
ATOM 623 C CA . LYS A 1 81 ? 36.526 -17.837 -45.027 1.00 60.06 81 LYS A CA 1
ATOM 624 C C . LYS A 1 81 ? 35.981 -19.121 -45.682 1.00 60.06 81 LYS A C 1
ATOM 626 O O . LYS A 1 81 ? 36.026 -19.262 -46.899 1.00 60.06 81 LYS A O 1
ATOM 631 N N . SER A 1 82 ? 35.583 -20.114 -44.889 1.00 65.31 82 SER A N 1
ATOM 632 C CA . SER A 1 82 ? 35.046 -21.363 -45.416 1.00 65.31 82 SER A CA 1
ATOM 633 C C . SER A 1 82 ? 33.715 -21.059 -46.083 1.00 65.31 82 SER A C 1
ATOM 635 O O . SER A 1 82 ? 32.897 -20.337 -45.507 1.00 65.31 82 SER A O 1
ATOM 637 N N . GLU A 1 83 ? 33.518 -21.586 -47.292 1.00 64.56 83 GLU A N 1
ATOM 638 C CA . GLU A 1 83 ? 32.251 -21.437 -47.998 1.00 64.56 83 GLU A CA 1
ATOM 639 C C . GLU A 1 83 ? 31.084 -21.848 -47.085 1.00 64.56 83 GLU A C 1
ATOM 641 O O . GLU A 1 83 ? 31.221 -22.811 -46.320 1.00 64.56 83 GLU A O 1
ATOM 646 N N . PRO A 1 84 ? 29.948 -21.125 -47.132 1.00 73.81 84 PRO A N 1
ATOM 647 C CA . PRO A 1 84 ? 28.754 -21.519 -46.402 1.00 73.81 84 PRO A CA 1
ATOM 648 C C . PRO A 1 84 ? 28.424 -22.983 -46.688 1.00 73.81 84 PRO A C 1
ATOM 650 O O . PRO A 1 84 ? 28.454 -23.414 -47.843 1.00 73.81 84 PRO A O 1
ATOM 653 N N . VAL A 1 85 ? 28.104 -23.744 -45.641 1.00 73.44 85 VAL A N 1
ATOM 654 C CA . VAL A 1 85 ? 27.687 -25.140 -45.787 1.00 73.44 85 VAL A CA 1
ATOM 655 C C . VAL A 1 85 ? 26.476 -25.174 -46.715 1.00 73.44 85 VAL A C 1
ATOM 657 O O . VAL A 1 85 ? 25.441 -24.575 -46.421 1.00 73.44 85 VAL A O 1
ATOM 660 N N . LYS A 1 86 ? 26.619 -25.839 -47.864 1.00 79.56 86 LYS A N 1
ATOM 661 C CA . LYS A 1 86 ? 25.511 -26.012 -48.800 1.00 79.56 86 LYS A CA 1
ATOM 662 C C . LYS A 1 86 ? 24.626 -27.138 -48.291 1.00 79.56 86 LYS A C 1
ATOM 664 O O . LYS A 1 86 ? 25.079 -28.272 -48.171 1.00 79.56 86 LYS A O 1
ATOM 669 N N . PHE A 1 87 ? 23.370 -26.817 -48.016 1.00 72.25 87 PHE A N 1
ATOM 670 C CA . PHE A 1 87 ? 22.329 -27.820 -47.848 1.00 72.25 87 PHE A CA 1
ATOM 671 C C . PHE A 1 87 ? 21.837 -28.188 -49.249 1.00 72.25 87 PHE A C 1
ATOM 673 O O . PHE A 1 87 ? 21.098 -27.424 -49.869 1.00 72.25 87 PHE A O 1
ATOM 680 N N . GLY A 1 88 ? 22.387 -29.283 -49.776 1.00 60.62 88 GLY A N 1
ATOM 681 C CA . GLY A 1 88 ? 21.891 -29.965 -50.971 1.00 60.62 88 GLY A CA 1
ATOM 682 C C . GLY A 1 88 ? 20.854 -31.015 -50.611 1.00 60.62 88 GLY A C 1
ATOM 683 O O . GLY A 1 88 ? 20.903 -31.505 -49.459 1.00 60.62 88 GLY A O 1
#

Foldseek 3Di:
DVVVLVVCPVPDPPSVVLVPDDPVVVVVVVVVVVVVVVVPDPPPPPPPVVVVCCVVPVDPDPDPDDPVNVVVCVVVPCPDPDPPDDDD